Protein AF-A0A379GDK1-F1 (afdb_monomer_lite)

Organism: Proteus mirabilis (NCBI:txid584)

Secondary structure (DSSP, 8-state):
-TTT-HHHHHHHHHHTTT-HHHHHHHHHHHHHHGGGGGTTTTHHHHHHHHHTTS-S----SSS--TTSTTSSHHHHHHHHHHHHHHHHHHTT--

Foldseek 3Di:
DCLQQVPLVVCLVVCCVVCVVLNVVSVVLVVVLVCLCVLDPPLLSVLNCVVVPNDDDSDDPVDDCPCSVVDCSNVSSVVSSVVSVVSCVVVVHD

Radius of gyration: 14.26 Å; chains: 1; bounding box: 34×24×4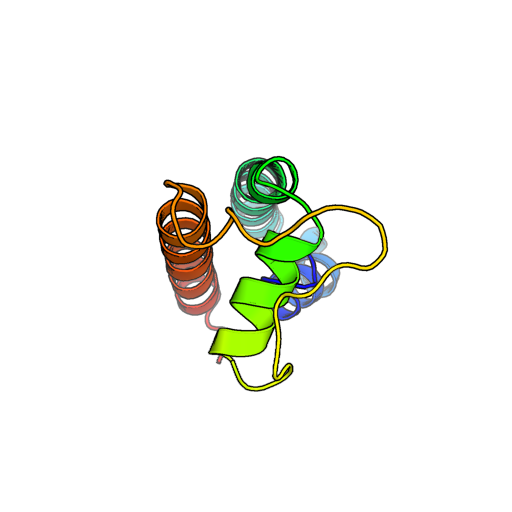0 Å

Sequence (94 aa):
MANFHPELYVWLYENWQDKPEQAALLADYLSTAAMTETLDYPACAKYHQRLIGNFATLVCRSRNSSQFENSFFPSAVNSMTALGENMKKWLSLN

Structure (mmCIF, N/CA/C/O backbone):
data_AF-A0A379GDK1-F1
#
_entry.id   AF-A0A379GDK1-F1
#
loop_
_atom_site.group_PDB
_atom_site.id
_atom_site.type_symbol
_atom_site.label_atom_id
_atom_site.label_alt_id
_atom_site.label_comp_id
_atom_site.label_asym_id
_atom_site.label_entity_id
_atom_site.label_seq_id
_atom_site.pdbx_PDB_ins_code
_atom_site.Cartn_x
_atom_site.Cartn_y
_atom_site.Cartn_z
_atom_site.occupancy
_atom_site.B_iso_or_equiv
_atom_site.auth_seq_id
_atom_site.auth_comp_id
_atom_site.auth_asym_id
_atom_site.auth_atom_id
_atom_site.pdbx_PDB_model_num
ATOM 1 N N . MET A 1 1 ? -4.759 4.801 -3.726 1.00 90.56 1 MET A N 1
ATOM 2 C CA . MET A 1 1 ? -4.101 4.006 -2.666 1.00 90.56 1 MET A CA 1
ATOM 3 C C . MET A 1 1 ? -4.608 2.566 -2.523 1.00 90.56 1 MET A C 1
ATOM 5 O O . MET A 1 1 ? -3.845 1.720 -2.074 1.00 90.56 1 MET A O 1
ATOM 9 N N . ALA A 1 2 ? -5.823 2.222 -2.972 1.00 93.12 2 ALA A N 1
ATOM 10 C CA . ALA A 1 2 ? -6.292 0.825 -2.980 1.00 93.12 2 ALA A CA 1
ATOM 11 C C . ALA A 1 2 ? -5.433 -0.131 -3.842 1.00 93.12 2 ALA A C 1
ATOM 13 O O . ALA A 1 2 ? -5.398 -1.322 -3.577 1.00 93.12 2 ALA A O 1
ATOM 14 N N . ASN A 1 3 ? -4.676 0.390 -4.819 1.00 96.81 3 ASN A N 1
ATOM 15 C CA . ASN A 1 3 ? -3.661 -0.377 -5.559 1.00 96.81 3 ASN A CA 1
ATOM 16 C C . ASN A 1 3 ? -2.446 -0.796 -4.709 1.00 96.81 3 ASN A C 1
ATOM 18 O O . ASN A 1 3 ? -1.589 -1.503 -5.222 1.00 96.81 3 ASN A O 1
ATOM 22 N N . PHE A 1 4 ? -2.331 -0.327 -3.468 1.00 97.62 4 PHE A N 1
ATOM 23 C CA . PHE A 1 4 ? -1.247 -0.680 -2.548 1.00 97.62 4 PHE A CA 1
ATOM 24 C C . PHE A 1 4 ? -1.792 -1.371 -1.296 1.00 97.62 4 PHE A C 1
ATOM 26 O O . PHE A 1 4 ? -1.243 -2.371 -0.854 1.00 97.62 4 PHE A O 1
ATOM 33 N N . HIS A 1 5 ? -2.901 -0.864 -0.744 1.00 97.62 5 HIS A N 1
ATOM 34 C CA . HIS A 1 5 ? -3.433 -1.318 0.545 1.00 97.62 5 HIS A CA 1
ATOM 35 C C . HIS A 1 5 ? -4.936 -1.615 0.517 1.00 97.62 5 HIS A C 1
ATOM 37 O O . HIS A 1 5 ? -5.682 -1.022 1.298 1.00 97.62 5 HIS A O 1
ATOM 43 N N . PRO A 1 6 ? -5.423 -2.497 -0.372 1.00 96.94 6 PRO A N 1
ATOM 44 C CA . PRO A 1 6 ? -6.860 -2.724 -0.521 1.00 96.94 6 PRO A CA 1
ATOM 45 C C . PRO A 1 6 ? -7.517 -3.167 0.795 1.00 96.94 6 PRO A C 1
ATOM 47 O O . PRO A 1 6 ? -8.543 -2.616 1.180 1.00 96.94 6 PRO A O 1
ATOM 50 N N . GLU A 1 7 ? -6.888 -4.081 1.533 1.00 97.75 7 GLU A N 1
ATOM 51 C CA . GLU A 1 7 ? -7.422 -4.615 2.794 1.00 97.75 7 GLU A CA 1
ATOM 52 C C . GLU A 1 7 ? -7.495 -3.568 3.908 1.00 97.75 7 GLU A C 1
ATOM 54 O O . GLU A 1 7 ? -8.427 -3.594 4.705 1.00 97.75 7 GLU A O 1
ATOM 59 N N . LEU A 1 8 ? -6.569 -2.602 3.941 1.00 98.31 8 LEU A N 1
ATOM 60 C CA . LEU A 1 8 ? -6.637 -1.497 4.900 1.00 98.31 8 LEU A CA 1
ATOM 61 C C . LEU A 1 8 ? -7.837 -0.585 4.616 1.00 98.31 8 LEU A C 1
ATOM 63 O O . LEU A 1 8 ? -8.501 -0.141 5.548 1.00 98.31 8 LEU A O 1
ATOM 67 N N . TYR A 1 9 ? -8.155 -0.334 3.341 1.00 97.94 9 TYR A N 1
ATOM 68 C CA . TYR A 1 9 ? -9.360 0.422 2.983 1.00 97.94 9 TYR A CA 1
ATOM 69 C C . TYR A 1 9 ? -10.643 -0.335 3.326 1.00 97.94 9 TYR A C 1
ATOM 71 O O . TYR A 1 9 ? -11.585 0.285 3.816 1.00 97.94 9 TYR A O 1
ATOM 79 N N . VAL A 1 10 ? -10.673 -1.653 3.100 1.00 98.12 10 VAL A N 1
ATOM 80 C CA . VAL A 1 10 ? -11.806 -2.505 3.495 1.00 98.12 10 VAL A CA 1
ATOM 81 C C . VAL A 1 10 ? -11.995 -2.459 5.006 1.00 98.12 10 VAL A C 1
ATOM 83 O O . VAL A 1 10 ? -13.078 -2.114 5.470 1.00 98.12 10 VAL A O 1
ATOM 86 N N . TRP A 1 11 ? -10.927 -2.696 5.773 1.00 98.44 11 TRP A N 1
ATOM 87 C CA . TRP A 1 11 ? -10.993 -2.654 7.230 1.00 98.44 11 TRP A CA 1
ATOM 88 C C . TRP A 1 11 ? -11.495 -1.298 7.727 1.00 98.44 11 TRP A C 1
ATOM 90 O O . TRP A 1 11 ? -12.389 -1.256 8.571 1.00 98.44 11 TRP A O 1
ATOM 100 N N . LEU A 1 12 ? -10.976 -0.191 7.178 1.00 98.19 12 LEU A N 1
ATOM 101 C CA . LEU A 1 12 ? -11.410 1.151 7.563 1.00 98.19 12 LEU A CA 1
ATOM 102 C C . LEU A 1 12 ? -12.904 1.348 7.297 1.00 98.19 12 LEU A C 1
ATOM 104 O O . LEU A 1 12 ? -13.626 1.805 8.178 1.00 98.19 12 LEU A O 1
ATOM 108 N N . TYR A 1 13 ? -13.372 0.977 6.105 1.00 97.94 13 TYR A N 1
ATOM 109 C CA . TYR A 1 13 ? -14.778 1.100 5.729 1.00 97.94 13 TYR A CA 1
ATOM 110 C C . TYR A 1 13 ? -15.705 0.290 6.646 1.00 97.94 13 TYR A C 1
ATOM 112 O O . TYR A 1 13 ? -16.757 0.787 7.041 1.00 97.94 13 TYR A O 1
ATOM 120 N N . GLU A 1 14 ? -15.302 -0.923 7.016 1.00 98.12 14 GLU A N 1
ATOM 121 C CA . GLU A 1 14 ? -16.119 -1.829 7.827 1.00 98.12 14 GLU A CA 1
ATOM 122 C C . GLU A 1 14 ? -16.088 -1.509 9.328 1.00 98.12 14 GLU A C 1
ATOM 124 O O . GLU A 1 14 ? -17.043 -1.825 10.029 1.00 98.12 14 GLU A O 1
ATOM 129 N N . ASN A 1 15 ? -15.011 -0.900 9.839 1.00 98.19 15 ASN A N 1
ATOM 130 C CA . ASN A 1 15 ? -14.771 -0.807 11.286 1.00 98.19 15 ASN A CA 1
ATOM 131 C C . ASN A 1 15 ? -14.784 0.624 11.842 1.00 98.19 15 ASN A C 1
ATOM 133 O O . ASN A 1 15 ? -14.730 0.784 13.060 1.00 98.19 15 ASN A O 1
ATOM 137 N N . TRP A 1 16 ? -14.828 1.675 11.012 1.00 98.25 16 TRP A N 1
ATOM 138 C CA . TRP A 1 16 ? -14.601 3.043 11.504 1.00 98.25 16 TRP A CA 1
ATOM 139 C C . TRP A 1 16 ? -15.590 3.523 12.572 1.00 98.25 16 TRP A C 1
ATOM 141 O O . TRP A 1 16 ? -15.201 4.318 13.426 1.00 98.25 16 TRP A O 1
ATOM 151 N N . GLN A 1 17 ? -16.840 3.050 12.544 1.00 98.19 17 GLN A N 1
ATOM 152 C CA . GLN A 1 17 ? -17.859 3.434 13.528 1.00 98.19 17 GLN A CA 1
ATOM 153 C C . GLN A 1 17 ? -17.626 2.758 14.879 1.00 98.19 17 GLN A C 1
ATOM 155 O O . GLN A 1 17 ? -17.692 3.416 15.914 1.00 98.19 17 GLN A O 1
ATOM 160 N N . ASP A 1 18 ? -17.317 1.461 14.858 1.00 98.50 18 ASP A N 1
ATOM 161 C CA . ASP A 1 18 ? -17.157 0.648 16.066 1.00 98.50 18 ASP A CA 1
ATOM 162 C C . ASP A 1 18 ? -15.768 0.808 16.701 1.00 98.50 18 ASP A C 1
ATOM 164 O O . ASP A 1 18 ? -15.587 0.569 17.896 1.00 98.50 18 ASP A O 1
ATOM 168 N N . LYS A 1 19 ? -14.771 1.207 15.902 1.00 98.44 19 LYS A N 1
ATOM 169 C CA . LYS A 1 19 ? -13.358 1.324 16.292 1.00 98.44 19 LYS A CA 1
ATOM 170 C C . LYS A 1 19 ? -12.767 2.690 15.910 1.00 98.44 19 LYS A C 1
ATOM 172 O O . LYS A 1 19 ? -11.784 2.746 15.163 1.00 98.44 19 LYS A O 1
ATOM 177 N N . PRO A 1 20 ? -13.324 3.807 16.418 1.00 98.12 20 PRO A N 1
ATOM 178 C CA . PRO A 1 20 ? -12.980 5.152 15.953 1.00 98.12 20 PRO A CA 1
ATOM 179 C C . PRO A 1 20 ? -11.514 5.535 16.200 1.00 98.12 20 PRO A C 1
ATOM 181 O O . PRO A 1 20 ? -10.901 6.170 15.346 1.00 98.12 20 PRO A O 1
ATOM 184 N N . GLU A 1 21 ? -10.913 5.116 17.318 1.00 98.12 21 GLU A N 1
ATOM 185 C CA . GLU A 1 21 ? -9.501 5.410 17.618 1.00 98.12 21 GLU A CA 1
ATOM 186 C C . GLU A 1 21 ? -8.551 4.711 16.637 1.00 98.12 21 GLU A C 1
ATOM 188 O O . GLU A 1 21 ? -7.610 5.311 16.117 1.00 98.12 21 GLU A O 1
ATOM 193 N N . GLN A 1 22 ? -8.823 3.440 16.333 1.00 98.50 22 GLN A N 1
ATOM 194 C CA . GLN A 1 22 ? -8.010 2.668 15.397 1.00 98.50 22 GLN A CA 1
ATOM 195 C C . GLN A 1 22 ? -8.201 3.149 13.959 1.00 98.50 22 GLN A C 1
ATOM 197 O O . GLN A 1 22 ? -7.241 3.216 13.191 1.00 98.50 22 GLN A O 1
ATOM 202 N N . ALA A 1 23 ? -9.429 3.530 13.612 1.00 98.56 23 ALA A N 1
ATOM 203 C CA . ALA A 1 23 ? -9.757 4.118 12.326 1.00 98.56 23 ALA A CA 1
ATOM 204 C C . ALA A 1 23 ? -9.062 5.464 12.103 1.00 98.56 23 ALA A C 1
ATOM 206 O O . ALA A 1 23 ? -8.554 5.686 11.007 1.00 98.56 23 ALA A O 1
ATOM 207 N N . ALA A 1 24 ? -8.976 6.320 13.126 1.00 98.56 24 ALA A N 1
ATOM 208 C CA . ALA A 1 24 ? -8.242 7.581 13.046 1.00 98.56 24 ALA A CA 1
ATOM 209 C C . ALA A 1 24 ? -6.751 7.346 12.747 1.00 98.56 24 ALA A C 1
ATOM 211 O O . ALA A 1 24 ? -6.231 7.877 11.769 1.00 98.56 24 ALA A O 1
ATOM 212 N N . LEU A 1 25 ? -6.092 6.462 13.505 1.00 98.44 25 LEU A N 1
ATOM 213 C CA . LEU A 1 25 ? -4.680 6.124 13.277 1.00 98.44 25 LEU A CA 1
ATOM 214 C C . LEU A 1 25 ? -4.437 5.505 11.893 1.00 98.44 25 LEU A C 1
ATOM 216 O O . LEU A 1 25 ? -3.448 5.816 11.225 1.00 98.44 25 LEU A O 1
ATOM 220 N N . LEU A 1 26 ? -5.342 4.635 11.438 1.00 98.50 26 LEU A N 1
ATOM 221 C CA . LEU A 1 26 ? -5.251 4.065 10.100 1.00 98.50 26 LEU A CA 1
ATOM 222 C C . LEU A 1 26 ? -5.449 5.126 9.010 1.00 98.50 26 LEU A C 1
ATOM 224 O O . LEU A 1 26 ? -4.726 5.116 8.013 1.00 98.50 26 LEU A O 1
ATOM 228 N N . ALA A 1 27 ? -6.400 6.041 9.193 1.00 98.31 27 ALA A N 1
ATOM 229 C CA . ALA A 1 27 ? -6.649 7.138 8.267 1.00 98.31 27 ALA A CA 1
ATOM 230 C C . ALA A 1 27 ? -5.447 8.092 8.174 1.00 98.31 27 ALA A C 1
ATOM 232 O O . ALA A 1 27 ? -5.105 8.511 7.065 1.00 98.31 27 ALA A O 1
ATOM 233 N N . ASP A 1 28 ? -4.765 8.374 9.286 1.00 98.56 28 ASP A N 1
ATOM 234 C CA . ASP A 1 28 ? -3.536 9.177 9.307 1.00 98.56 28 ASP A CA 1
ATOM 235 C C . ASP A 1 28 ? -2.417 8.517 8.490 1.00 98.56 28 ASP A C 1
ATOM 237 O O . ASP A 1 28 ? -1.782 9.163 7.643 1.00 98.56 28 ASP A O 1
ATOM 241 N N . TYR A 1 29 ? -2.213 7.206 8.675 1.00 98.50 29 TYR A N 1
ATOM 242 C CA . TYR A 1 29 ? -1.265 6.444 7.862 1.00 98.50 29 TYR A CA 1
ATOM 243 C C . TYR A 1 29 ? -1.650 6.473 6.378 1.00 98.50 29 TYR A C 1
ATOM 245 O O . TYR A 1 29 ? -0.815 6.825 5.547 1.00 98.50 29 TYR A O 1
ATOM 253 N N . LEU A 1 30 ? -2.902 6.152 6.031 1.00 98.38 30 LEU A N 1
ATOM 254 C CA . LEU A 1 30 ? -3.359 6.099 4.637 1.00 98.38 30 LEU A CA 1
ATOM 255 C C . LEU A 1 30 ? -3.264 7.465 3.942 1.00 98.38 30 LEU A C 1
ATOM 257 O O . LEU A 1 30 ? -2.878 7.530 2.773 1.00 98.38 30 LEU A O 1
ATOM 261 N N . SER A 1 31 ? -3.565 8.550 4.656 1.00 97.88 31 SER A N 1
ATOM 262 C CA . SER A 1 31 ? -3.455 9.920 4.138 1.00 97.88 31 SER A CA 1
ATOM 263 C C . SER A 1 31 ? -1.999 10.301 3.874 1.00 97.88 31 SER A C 1
ATOM 265 O O . SER A 1 31 ? -1.683 10.869 2.830 1.00 97.88 31 SER A O 1
ATOM 267 N N . THR A 1 32 ? -1.093 9.922 4.777 1.00 98.06 32 THR A N 1
ATOM 268 C CA . THR A 1 32 ? 0.350 10.138 4.597 1.00 98.06 32 THR A CA 1
ATOM 269 C C . THR A 1 32 ? 0.899 9.275 3.454 1.00 98.06 32 THR A C 1
ATOM 271 O O . THR A 1 32 ? 1.614 9.764 2.579 1.00 98.06 32 THR A O 1
ATOM 274 N N . ALA A 1 33 ? 0.514 7.998 3.401 1.00 98.06 33 ALA A N 1
ATOM 275 C CA . ALA A 1 33 ? 0.913 7.050 2.365 1.00 98.06 33 ALA A CA 1
ATOM 276 C C . ALA A 1 33 ? 0.443 7.475 0.965 1.00 98.06 33 ALA A C 1
ATOM 278 O O . ALA A 1 33 ? 1.162 7.238 -0.012 1.00 98.06 33 ALA A O 1
ATOM 279 N N . ALA A 1 34 ? -0.700 8.167 0.863 1.00 97.50 34 ALA A N 1
ATOM 280 C CA . ALA A 1 34 ? -1.237 8.694 -0.392 1.00 97.50 34 ALA A CA 1
ATOM 281 C C . ALA A 1 34 ? -0.264 9.623 -1.128 1.00 97.50 34 ALA A C 1
ATOM 283 O O . ALA A 1 34 ? -0.275 9.662 -2.358 1.00 97.50 34 ALA A O 1
ATOM 284 N N . MET A 1 35 ? 0.662 10.281 -0.423 1.00 97.06 35 MET A N 1
ATOM 285 C CA . MET A 1 35 ? 1.720 11.070 -1.061 1.00 97.06 35 MET A CA 1
ATOM 286 C C . MET A 1 35 ? 2.593 10.240 -2.017 1.00 97.06 35 MET A C 1
ATOM 288 O O . MET A 1 35 ? 3.169 10.792 -2.952 1.00 97.06 35 MET A O 1
ATOM 292 N N . THR A 1 36 ? 2.643 8.914 -1.863 1.00 97.19 36 THR A N 1
ATOM 293 C CA . THR A 1 36 ? 3.341 8.001 -2.786 1.00 97.19 36 THR A CA 1
ATOM 294 C C . THR A 1 36 ? 2.798 8.075 -4.218 1.00 97.19 36 THR A C 1
ATOM 296 O O . THR A 1 36 ? 3.537 7.834 -5.171 1.00 97.19 36 THR A O 1
ATOM 299 N N . GLU A 1 37 ? 1.535 8.468 -4.419 1.00 96.12 37 GLU A N 1
ATOM 300 C CA . GLU A 1 37 ? 0.979 8.701 -5.763 1.00 96.12 37 GLU A CA 1
ATOM 301 C C . GLU A 1 37 ? 1.648 9.878 -6.491 1.00 96.12 37 GLU A C 1
ATOM 303 O O . GLU A 1 37 ? 1.647 9.931 -7.721 1.00 96.12 37 GLU A O 1
ATOM 308 N N . THR A 1 38 ? 2.309 10.787 -5.773 1.00 96.12 38 THR A N 1
ATOM 309 C CA . THR A 1 38 ? 3.110 11.849 -6.404 1.00 96.12 38 THR A CA 1
ATOM 310 C C . THR A 1 38 ? 4.413 11.318 -7.012 1.00 96.12 38 THR A C 1
ATOM 312 O O . THR A 1 38 ? 4.982 11.951 -7.904 1.00 96.12 38 THR A O 1
ATOM 315 N N . LEU A 1 39 ? 4.855 10.124 -6.599 1.00 95.38 39 LEU A N 1
ATOM 316 C CA . LEU A 1 39 ? 6.070 9.464 -7.073 1.00 95.38 39 LEU A CA 1
ATOM 317 C C . LEU A 1 39 ? 5.813 8.740 -8.397 1.00 95.38 39 LEU A C 1
ATOM 319 O O . LEU A 1 39 ? 5.964 7.528 -8.494 1.00 95.38 39 LEU A O 1
ATOM 323 N N . ASP A 1 40 ? 5.418 9.483 -9.429 1.00 95.06 40 ASP A N 1
ATOM 324 C CA . ASP A 1 40 ? 5.263 8.953 -10.789 1.00 95.06 40 ASP A CA 1
ATOM 325 C C . ASP A 1 40 ? 4.064 7.996 -10.970 1.00 95.06 40 ASP A C 1
ATOM 327 O O . ASP A 1 40 ? 4.170 6.927 -11.567 1.00 95.06 40 ASP A O 1
ATOM 331 N N . TYR A 1 41 ? 2.873 8.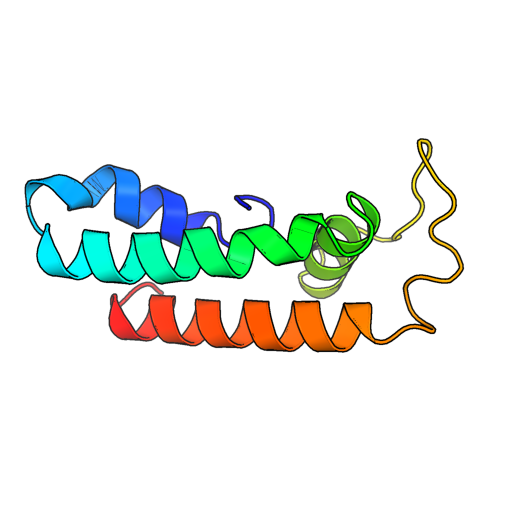345 -10.476 1.00 96.25 41 TYR A N 1
ATOM 332 C CA . TYR A 1 41 ? 1.683 7.550 -10.807 1.00 96.25 41 TYR A CA 1
ATOM 333 C C . TYR A 1 41 ? 1.385 7.595 -12.327 1.00 96.25 41 TYR A C 1
ATOM 335 O O . TYR A 1 41 ? 1.480 8.671 -12.936 1.00 96.25 41 TYR A O 1
ATOM 343 N N . PRO A 1 42 ? 1.018 6.462 -12.974 1.00 96.56 42 PRO A N 1
ATOM 344 C CA . PRO A 1 42 ? 0.729 5.144 -12.389 1.00 96.56 42 PRO A CA 1
ATOM 345 C C . PRO A 1 42 ? 1.918 4.169 -12.304 1.00 96.56 42 PRO A C 1
ATOM 347 O O . PRO A 1 42 ? 1.708 3.007 -11.953 1.00 96.56 42 PRO A O 1
ATOM 350 N N . ALA A 1 43 ? 3.150 4.587 -12.611 1.00 97.19 43 ALA A N 1
ATOM 351 C CA . ALA A 1 43 ? 4.320 3.708 -12.577 1.00 97.19 43 ALA A CA 1
ATOM 352 C C . ALA A 1 43 ? 4.591 3.154 -11.168 1.00 97.19 43 ALA A C 1
ATOM 354 O O . ALA A 1 43 ? 4.816 1.951 -11.039 1.00 97.19 43 ALA A O 1
ATOM 355 N N . CYS A 1 44 ? 4.465 3.967 -10.110 1.00 97.38 44 CYS A N 1
ATOM 356 C CA . CYS A 1 44 ? 4.633 3.494 -8.727 1.00 97.38 44 CYS A CA 1
ATOM 357 C C . 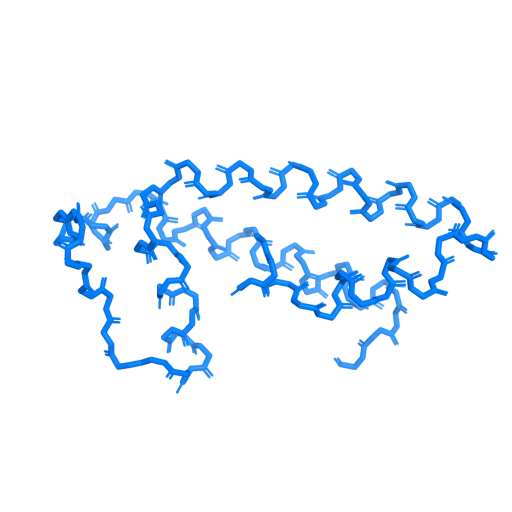CYS A 1 44 ? 3.639 2.394 -8.332 1.00 97.38 44 CYS A C 1
ATOM 359 O O . CYS A 1 44 ? 4.024 1.396 -7.723 1.00 97.38 44 CYS A O 1
ATOM 361 N N . ALA A 1 45 ? 2.372 2.533 -8.729 1.00 97.81 45 ALA A N 1
ATOM 362 C CA . ALA A 1 45 ? 1.353 1.522 -8.471 1.00 97.81 45 ALA A CA 1
ATOM 363 C C . ALA A 1 45 ? 1.618 0.249 -9.270 1.00 97.81 45 ALA A C 1
ATOM 365 O O . ALA A 1 45 ? 1.566 -0.845 -8.716 1.00 97.81 45 ALA A O 1
ATOM 366 N N . LYS A 1 46 ? 1.977 0.373 -10.552 1.00 97.69 46 LYS A N 1
ATOM 367 C CA . LYS A 1 46 ? 2.370 -0.788 -11.360 1.00 97.69 46 LYS A CA 1
ATOM 368 C C . LYS A 1 46 ? 3.607 -1.488 -10.812 1.00 97.69 46 LYS A C 1
ATOM 370 O O . LYS A 1 46 ? 3.699 -2.704 -10.926 1.00 97.69 46 LYS A O 1
ATOM 375 N N . TYR A 1 47 ? 4.530 -0.738 -10.217 1.00 98.00 47 TYR A N 1
ATOM 376 C CA . TYR A 1 47 ? 5.718 -1.286 -9.573 1.00 98.00 47 TYR A CA 1
ATOM 377 C C . TYR A 1 47 ? 5.350 -2.168 -8.395 1.00 98.00 47 TYR A C 1
ATOM 379 O O . TYR A 1 47 ? 5.721 -3.341 -8.396 1.00 98.00 47 TYR A O 1
ATOM 387 N N . HIS A 1 48 ? 4.530 -1.663 -7.478 1.00 98.06 48 HIS A N 1
ATOM 388 C CA . HIS A 1 48 ? 4.006 -2.475 -6.387 1.00 98.06 48 HIS A CA 1
ATOM 389 C C . HIS A 1 48 ? 3.227 -3.700 -6.908 1.00 98.06 48 HIS A C 1
ATOM 391 O O . HIS A 1 48 ? 3.506 -4.827 -6.509 1.00 98.06 48 HIS A O 1
ATOM 397 N N . GLN A 1 49 ? 2.331 -3.510 -7.882 1.00 98.19 49 GLN A N 1
ATOM 398 C CA . GLN A 1 49 ? 1.538 -4.595 -8.475 1.00 98.19 49 GLN A CA 1
ATOM 399 C C . GLN A 1 49 ? 2.397 -5.668 -9.168 1.00 98.19 49 GLN A C 1
ATOM 401 O O . GLN A 1 49 ? 2.064 -6.850 -9.126 1.00 98.19 49 GLN A O 1
ATOM 406 N N . ARG A 1 50 ? 3.524 -5.289 -9.782 1.00 97.56 50 ARG A N 1
ATOM 407 C CA . ARG A 1 50 ? 4.490 -6.239 -10.351 1.00 97.56 50 ARG A CA 1
ATOM 408 C C . ARG A 1 50 ? 5.210 -7.033 -9.259 1.00 97.56 50 ARG A C 1
ATOM 410 O O . ARG A 1 50 ? 5.404 -8.229 -9.437 1.00 97.56 50 ARG A O 1
ATOM 417 N N . LEU A 1 51 ? 5.588 -6.403 -8.141 1.00 97.38 51 LEU A N 1
ATOM 418 C CA . LEU A 1 51 ? 6.245 -7.099 -7.023 1.00 97.38 51 LEU A CA 1
ATOM 419 C C . LEU A 1 51 ? 5.365 -8.201 -6.419 1.00 97.38 51 LEU A C 1
ATOM 421 O O . LEU A 1 51 ? 5.884 -9.250 -6.053 1.00 97.38 51 LEU A O 1
ATOM 425 N N . ILE A 1 52 ? 4.048 -7.983 -6.362 1.00 96.75 52 ILE A N 1
ATOM 426 C CA . ILE A 1 52 ? 3.080 -8.982 -5.876 1.00 96.75 52 ILE A CA 1
ATOM 427 C C . ILE A 1 52 ? 2.576 -9.932 -6.977 1.00 96.75 52 ILE A C 1
ATOM 429 O O . ILE A 1 52 ? 1.670 -10.723 -6.742 1.00 96.75 52 ILE A O 1
ATOM 433 N N . GLY A 1 53 ? 3.153 -9.867 -8.182 1.00 97.75 53 GLY A N 1
ATOM 434 C CA . GLY A 1 53 ? 2.885 -10.811 -9.271 1.00 97.75 53 GLY A CA 1
ATOM 435 C C . GLY A 1 53 ? 1.653 -10.517 -10.132 1.00 97.75 53 GLY A C 1
ATOM 436 O O . GLY A 1 53 ? 1.358 -11.294 -11.037 1.00 97.75 53 GLY A O 1
ATOM 437 N N . ASN A 1 54 ? 0.956 -9.398 -9.922 1.00 97.62 54 ASN A N 1
ATOM 438 C CA . ASN A 1 54 ? -0.249 -9.069 -10.689 1.00 97.62 54 ASN A CA 1
ATOM 439 C C . ASN A 1 54 ? 0.064 -8.528 -12.087 1.00 97.62 54 ASN A C 1
ATOM 441 O O . ASN A 1 54 ? -0.707 -8.750 -13.019 1.00 97.62 54 ASN A O 1
ATOM 445 N N . PHE A 1 55 ? 1.189 -7.823 -12.257 1.00 97.19 55 PHE A N 1
ATOM 446 C CA . PHE A 1 55 ? 1.618 -7.267 -13.546 1.00 97.19 55 PHE A CA 1
ATOM 447 C C . PHE A 1 55 ? 2.985 -7.786 -13.980 1.00 97.19 55 PHE A C 1
ATOM 449 O O . PHE A 1 55 ? 3.830 -8.104 -13.156 1.00 97.19 55 PHE A O 1
ATOM 456 N N . ALA A 1 56 ? 3.225 -7.787 -15.294 1.00 96.25 56 ALA A N 1
ATOM 457 C CA . ALA A 1 56 ? 4.522 -8.128 -15.881 1.00 96.25 56 ALA A CA 1
ATOM 458 C C . ALA A 1 56 ? 5.428 -6.905 -16.117 1.00 96.25 56 ALA A C 1
ATOM 460 O O . ALA A 1 56 ? 6.647 -7.038 -16.178 1.00 96.25 56 ALA A O 1
ATOM 461 N N . THR A 1 57 ? 4.859 -5.702 -16.281 1.00 94.94 57 THR A N 1
ATOM 462 C CA . THR A 1 57 ? 5.627 -4.500 -16.650 1.00 94.94 57 THR A CA 1
ATOM 463 C C . THR A 1 57 ? 5.130 -3.240 -15.951 1.00 94.94 57 THR A C 1
ATOM 465 O O . THR A 1 57 ? 3.979 -3.145 -15.523 1.00 94.94 57 THR A O 1
ATOM 468 N N . LEU A 1 58 ? 6.009 -2.239 -15.902 1.00 94.06 58 LEU A N 1
ATOM 469 C CA . LEU A 1 58 ? 5.722 -0.899 -15.382 1.00 94.06 58 LEU A CA 1
ATOM 470 C C . LEU A 1 58 ? 5.317 0.087 -16.478 1.00 94.06 58 LEU A C 1
ATOM 472 O O . LEU A 1 58 ? 5.067 1.251 -16.188 1.00 94.06 58 LEU A O 1
ATOM 476 N N . VAL A 1 59 ? 5.283 -0.365 -17.736 1.00 94.94 59 VAL A N 1
ATOM 477 C CA . VAL A 1 59 ? 5.121 0.502 -18.904 1.00 94.94 59 VAL A CA 1
ATOM 478 C C . VAL A 1 59 ? 3.797 1.253 -18.817 1.00 94.94 59 VAL A C 1
ATOM 480 O O . VAL A 1 59 ? 2.715 0.662 -18.714 1.00 94.94 59 VAL A O 1
ATOM 483 N N . CYS A 1 60 ? 3.879 2.576 -18.869 1.00 94.50 60 CYS A N 1
ATOM 484 C CA . CYS A 1 60 ? 2.731 3.470 -18.841 1.00 94.50 60 CYS A CA 1
ATOM 485 C C . CYS A 1 60 ? 2.480 4.043 -20.238 1.00 94.50 60 CYS A C 1
ATOM 487 O O . CYS A 1 60 ? 3.396 4.505 -20.903 1.00 94.50 60 CYS A O 1
ATOM 489 N N . ARG A 1 61 ? 1.217 4.036 -20.685 1.00 93.56 61 ARG A N 1
ATO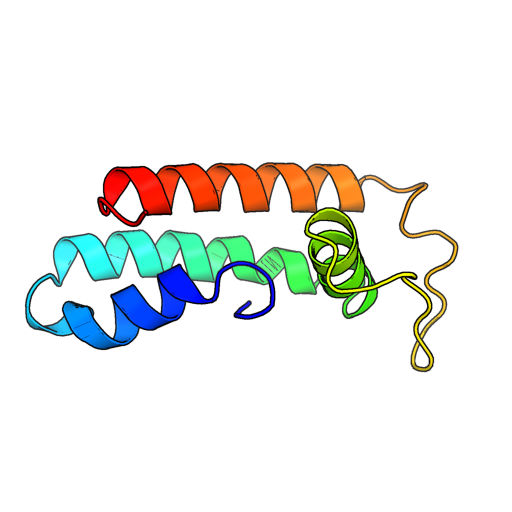M 490 C CA . ARG A 1 61 ? 0.832 4.695 -21.948 1.00 93.56 61 ARG A CA 1
ATOM 491 C C . ARG A 1 61 ? 0.737 6.213 -21.801 1.00 93.56 61 ARG A C 1
ATOM 493 O O . ARG A 1 61 ? 0.947 6.934 -22.761 1.00 93.56 61 ARG A O 1
ATOM 500 N N . SER A 1 62 ? 0.393 6.685 -20.605 1.00 91.50 62 SER A N 1
ATOM 501 C CA . SER A 1 62 ? 0.133 8.097 -20.317 1.00 91.50 62 SER A CA 1
ATOM 502 C C . SER A 1 62 ? 1.384 8.916 -19.991 1.00 91.50 62 SER A C 1
ATOM 504 O O . SER A 1 62 ? 1.300 10.138 -19.966 1.00 91.50 62 SER A O 1
ATOM 506 N N . ARG A 1 63 ? 2.526 8.276 -19.709 1.00 88.94 63 ARG A N 1
ATOM 507 C CA . ARG A 1 63 ? 3.791 8.942 -19.364 1.00 88.94 63 ARG A CA 1
ATOM 508 C C . ARG A 1 63 ? 4.978 8.002 -19.529 1.00 88.94 63 ARG A C 1
ATOM 510 O O . ARG A 1 63 ? 4.810 6.786 -19.475 1.00 88.94 63 ARG A O 1
ATOM 517 N N . ASN A 1 64 ? 6.174 8.568 -19.669 1.00 92.19 64 ASN A N 1
ATOM 518 C CA . ASN A 1 64 ? 7.400 7.783 -19.708 1.00 92.19 64 ASN A CA 1
ATOM 519 C C . ASN A 1 64 ? 7.748 7.254 -18.305 1.00 92.19 64 ASN A C 1
ATOM 521 O O . ASN A 1 64 ? 8.009 8.036 -17.398 1.00 92.19 64 ASN A O 1
ATOM 525 N N . SER A 1 65 ? 7.765 5.929 -18.151 1.00 91.62 65 SER A N 1
ATOM 526 C CA . SER A 1 65 ? 8.101 5.228 -16.907 1.00 91.62 65 SER A CA 1
ATOM 527 C C . SER A 1 65 ? 9.531 4.669 -16.882 1.00 91.62 65 SER A C 1
ATOM 529 O O . SER A 1 65 ? 9.887 3.970 -15.936 1.00 91.62 65 SER A O 1
ATOM 531 N N . SER A 1 66 ? 10.356 4.925 -17.906 1.00 91.75 66 SER A N 1
ATOM 532 C CA . SER A 1 66 ? 11.671 4.282 -18.074 1.00 91.75 66 SER A CA 1
ATOM 533 C C . SER A 1 66 ? 12.668 4.621 -16.966 1.00 91.75 66 SER A C 1
ATOM 535 O O . SER A 1 66 ? 13.539 3.817 -16.660 1.00 91.75 66 SER A O 1
ATOM 537 N N . GLN A 1 67 ? 12.535 5.801 -16.356 1.00 94.12 67 GLN A N 1
ATOM 538 C CA . GLN A 1 67 ? 13.444 6.275 -15.311 1.00 94.12 67 GLN A CA 1
ATOM 539 C C . GLN A 1 67 ? 12.973 5.931 -13.896 1.00 94.12 67 GLN A C 1
ATOM 541 O O . GLN A 1 67 ? 13.709 6.185 -12.946 1.00 94.12 67 GLN A O 1
ATOM 546 N N . PHE A 1 68 ? 11.777 5.348 -13.743 1.00 95.94 68 PHE A N 1
ATOM 547 C CA . PHE A 1 68 ? 11.184 5.079 -12.434 1.00 95.94 68 PHE A CA 1
ATOM 548 C C . PHE A 1 68 ? 12.115 4.241 -11.548 1.00 95.94 68 PHE A C 1
ATOM 550 O O . PHE A 1 68 ? 12.426 4.634 -10.425 1.00 95.94 68 PHE A O 1
ATOM 557 N N . GLU A 1 69 ? 12.607 3.119 -12.077 1.00 95.06 69 GLU A N 1
ATOM 558 C CA . GLU A 1 69 ? 13.442 2.170 -11.330 1.00 95.06 69 GLU A CA 1
ATOM 559 C C . GLU A 1 69 ? 14.831 2.720 -10.987 1.00 95.06 69 GLU A C 1
ATOM 561 O O . GLU A 1 69 ? 15.430 2.290 -10.009 1.00 95.06 69 GLU A O 1
ATOM 566 N N . ASN A 1 70 ? 15.314 3.709 -11.743 1.00 96.00 70 ASN A N 1
ATOM 567 C CA . ASN A 1 70 ? 16.623 4.339 -11.547 1.00 96.00 70 ASN A CA 1
ATOM 568 C C . ASN A 1 70 ? 16.570 5.557 -10.601 1.00 96.00 70 ASN A C 1
ATOM 570 O O . ASN A 1 70 ? 17.534 6.315 -10.509 1.00 96.00 70 ASN A O 1
ATOM 574 N N . SER A 1 71 ? 15.438 5.784 -9.930 1.00 96.44 71 SER A N 1
ATOM 575 C CA . SER A 1 71 ? 15.216 6.895 -8.997 1.00 96.44 71 SER A CA 1
ATOM 576 C C . SER A 1 71 ? 15.143 6.411 -7.541 1.00 96.44 71 SER A C 1
ATOM 578 O O . SER A 1 71 ? 15.293 5.224 -7.258 1.00 96.44 71 SER A O 1
ATOM 580 N N . PHE A 1 72 ? 14.853 7.310 -6.592 1.00 97.38 72 PHE A N 1
ATOM 581 C CA . PHE A 1 72 ? 14.561 6.914 -5.207 1.00 97.38 72 PHE A CA 1
ATOM 582 C C . PHE A 1 72 ? 13.129 6.374 -5.011 1.00 97.38 72 PHE A C 1
ATOM 584 O O . PHE A 1 72 ? 12.820 5.827 -3.950 1.00 97.38 72 PHE A O 1
ATOM 591 N N . PHE A 1 73 ? 12.244 6.514 -6.008 1.00 97.75 73 PHE A N 1
ATOM 592 C CA . PHE A 1 73 ? 10.821 6.180 -5.884 1.00 97.75 73 PHE A CA 1
ATOM 593 C C . PHE A 1 73 ? 10.548 4.715 -5.509 1.00 97.75 73 PHE A C 1
ATOM 595 O O . PHE A 1 73 ? 9.712 4.503 -4.630 1.00 97.75 73 PHE A O 1
ATOM 602 N N . PRO A 1 74 ? 11.244 3.701 -6.069 1.00 98.19 74 PRO A N 1
ATOM 603 C CA . PRO A 1 74 ? 11.048 2.310 -5.661 1.00 98.19 74 PRO A CA 1
ATOM 604 C C . PRO A 1 74 ? 11.300 2.091 -4.166 1.00 98.19 74 PRO A C 1
ATOM 606 O O . PRO A 1 74 ? 10.530 1.395 -3.510 1.00 98.19 74 PRO A O 1
ATOM 609 N N . SER A 1 75 ? 12.338 2.728 -3.612 1.00 98.38 75 SER A N 1
ATOM 610 C CA . SER A 1 75 ? 12.665 2.638 -2.184 1.00 98.38 75 SER A CA 1
ATOM 611 C C . SER A 1 75 ? 11.548 3.229 -1.322 1.00 98.38 75 SER A C 1
ATOM 613 O O . SER A 1 75 ? 11.068 2.576 -0.399 1.00 98.38 75 SER A O 1
ATOM 615 N N . ALA A 1 76 ? 11.050 4.415 -1.686 1.00 98.31 76 ALA A N 1
ATOM 616 C CA . ALA A 1 76 ? 9.931 5.044 -0.989 1.00 98.31 76 ALA A CA 1
ATOM 617 C C . ALA A 1 76 ? 8.645 4.196 -1.054 1.00 98.31 76 ALA A C 1
ATOM 619 O O . ALA A 1 76 ? 7.987 4.014 -0.030 1.00 98.31 76 ALA A O 1
ATOM 620 N N . VAL A 1 77 ? 8.318 3.616 -2.219 1.00 98.31 77 VAL A N 1
ATOM 621 C CA . VAL A 1 77 ? 7.173 2.696 -2.370 1.00 98.31 77 VAL A CA 1
ATOM 622 C C . VAL A 1 77 ? 7.345 1.452 -1.494 1.00 98.31 77 VAL A C 1
ATOM 624 O O . VAL A 1 77 ? 6.392 1.044 -0.829 1.00 98.31 77 VAL A O 1
ATOM 627 N N . ASN A 1 78 ? 8.544 0.863 -1.455 1.00 98.44 78 ASN A N 1
ATOM 628 C CA . ASN A 1 78 ? 8.836 -0.308 -0.625 1.00 98.44 78 ASN A CA 1
ATOM 629 C C . ASN A 1 78 ? 8.683 0.011 0.871 1.00 98.44 78 ASN A C 1
ATOM 631 O O . ASN A 1 78 ? 8.021 -0.739 1.586 1.00 98.44 78 ASN A O 1
ATOM 635 N N . SER A 1 79 ? 9.246 1.129 1.346 1.00 98.44 79 SER A N 1
ATOM 636 C CA . SER A 1 79 ? 9.113 1.558 2.745 1.00 98.44 79 SER A CA 1
ATOM 637 C C . SER A 1 79 ? 7.661 1.846 3.116 1.00 98.44 79 SER A C 1
ATOM 639 O O . SER A 1 79 ? 7.199 1.389 4.160 1.00 98.44 79 SER A O 1
ATOM 641 N N . MET A 1 80 ? 6.924 2.549 2.251 1.00 98.25 80 MET A N 1
ATOM 642 C CA . MET A 1 80 ? 5.503 2.820 2.457 1.00 98.25 80 MET A CA 1
ATOM 643 C C . MET A 1 80 ? 4.702 1.513 2.535 1.00 98.25 80 MET A C 1
ATOM 645 O O . MET A 1 80 ? 3.933 1.338 3.480 1.00 98.25 80 MET A O 1
ATOM 649 N N . THR A 1 81 ? 4.969 0.561 1.633 1.00 98.12 81 THR A N 1
ATOM 650 C CA . THR A 1 81 ? 4.315 -0.755 1.638 1.00 98.12 81 THR A CA 1
ATOM 651 C C . THR A 1 81 ? 4.611 -1.522 2.932 1.00 98.12 81 THR A C 1
ATOM 653 O O . THR A 1 81 ? 3.696 -2.047 3.557 1.00 98.12 81 THR A O 1
ATOM 656 N N . ALA A 1 82 ? 5.870 -1.539 3.383 1.00 98.25 82 ALA A N 1
ATOM 657 C CA . ALA A 1 82 ? 6.274 -2.222 4.614 1.00 98.25 82 ALA A CA 1
ATOM 658 C C . ALA A 1 82 ? 5.614 -1.632 5.874 1.00 98.25 82 ALA A C 1
ATOM 660 O O . ALA A 1 82 ? 5.235 -2.375 6.779 1.00 98.25 82 ALA A O 1
ATOM 661 N N . LEU A 1 83 ? 5.438 -0.307 5.932 1.00 98.25 83 LEU A N 1
ATOM 662 C CA . LEU A 1 83 ? 4.660 0.330 6.998 1.00 98.25 83 LEU A CA 1
ATOM 663 C C . LEU A 1 83 ? 3.189 -0.111 6.957 1.00 98.25 83 LEU A C 1
ATOM 665 O O . LEU A 1 83 ? 2.602 -0.357 8.008 1.00 98.25 83 LEU A O 1
ATOM 669 N N . GLY A 1 84 ? 2.620 -0.291 5.765 1.00 97.81 84 GLY A N 1
ATOM 670 C CA . GLY A 1 84 ? 1.260 -0.803 5.589 1.00 97.81 84 GLY A CA 1
ATOM 671 C C . GLY A 1 84 ? 1.102 -2.240 6.076 1.00 97.81 84 GLY A C 1
ATOM 672 O O . GLY A 1 84 ? 0.123 -2.552 6.748 1.00 97.81 84 GLY A O 1
ATOM 673 N N . GLU A 1 85 ? 2.100 -3.094 5.849 1.00 97.62 85 GLU A N 1
ATOM 674 C CA . GLU A 1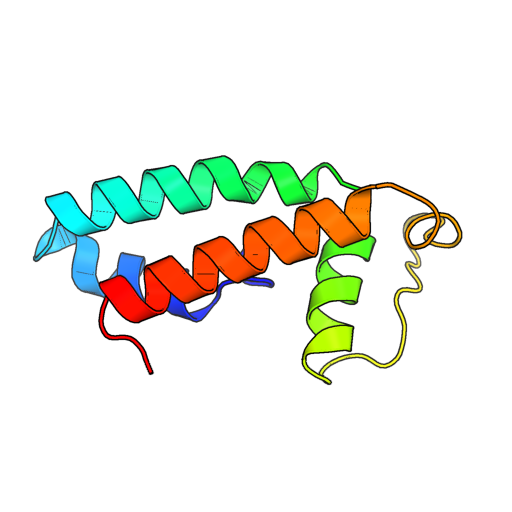 85 ? 2.123 -4.452 6.411 1.00 97.62 85 GLU A CA 1
ATOM 675 C C . GLU A 1 85 ? 2.185 -4.447 7.946 1.00 97.62 85 GLU A C 1
ATOM 677 O O . GLU A 1 85 ? 1.573 -5.288 8.606 1.00 97.62 85 GLU A O 1
ATOM 682 N N . ASN A 1 86 ? 2.877 -3.476 8.547 1.00 98.00 86 ASN A N 1
ATOM 683 C CA . ASN A 1 86 ? 2.855 -3.309 10.001 1.00 98.00 86 ASN A CA 1
ATOM 684 C C . ASN A 1 86 ? 1.472 -2.862 10.495 1.00 98.00 86 ASN A C 1
ATOM 686 O O . ASN A 1 86 ? 1.007 -3.376 11.512 1.00 98.00 86 ASN A O 1
ATOM 690 N N . MET A 1 87 ? 0.793 -1.974 9.758 1.00 98.00 87 MET A N 1
ATOM 691 C CA . MET A 1 87 ? -0.591 -1.590 10.059 1.00 98.00 87 MET A CA 1
ATOM 692 C C . MET A 1 87 ? -1.535 -2.788 9.970 1.00 98.00 87 MET A C 1
ATOM 694 O O . MET A 1 87 ? -2.341 -2.985 10.876 1.00 98.00 87 MET A O 1
ATOM 698 N N . LYS A 1 88 ? -1.393 -3.639 8.945 1.00 97.69 88 LYS A N 1
ATOM 699 C CA . LYS A 1 88 ? -2.163 -4.886 8.833 1.00 97.69 88 LYS A CA 1
ATOM 700 C C . LYS A 1 88 ? -1.986 -5.777 10.062 1.00 97.69 88 LYS A C 1
A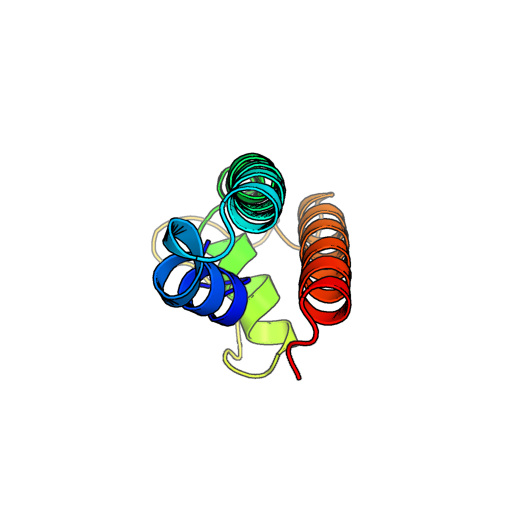TOM 702 O O . LYS A 1 88 ? -2.974 -6.173 10.675 1.00 97.69 88 LYS A O 1
ATOM 707 N N . LYS A 1 89 ? -0.737 -6.038 10.462 1.00 97.31 89 LYS A N 1
ATOM 708 C CA . LYS A 1 89 ? -0.424 -6.858 11.646 1.00 97.31 89 LYS A CA 1
ATOM 709 C C . LYS A 1 89 ? -1.009 -6.267 12.923 1.00 97.31 89 LYS A C 1
ATOM 711 O O . LYS A 1 89 ? -1.590 -6.995 13.721 1.00 97.31 89 LYS A O 1
ATOM 716 N N . TRP A 1 90 ? -0.882 -4.954 13.107 1.00 97.50 90 TRP A N 1
ATOM 717 C CA . TRP A 1 90 ? -1.442 -4.258 14.264 1.00 97.50 90 TRP A CA 1
ATOM 718 C C . TRP A 1 90 ? -2.974 -4.371 14.326 1.00 97.50 90 TRP A C 1
ATOM 720 O O . TRP A 1 90 ? -3.535 -4.584 15.400 1.00 97.50 90 TRP A O 1
ATOM 730 N N . LEU A 1 91 ? -3.643 -4.331 13.172 1.00 97.62 91 LEU A N 1
ATOM 731 C CA . LEU A 1 91 ? -5.089 -4.540 13.039 1.00 97.62 91 LEU A CA 1
ATOM 732 C C . LEU A 1 91 ? -5.513 -6.016 13.070 1.00 97.62 91 LEU A C 1
ATOM 734 O O . LEU A 1 91 ? -6.707 -6.300 12.994 1.00 97.62 91 LEU A O 1
ATOM 738 N N . SER A 1 92 ? -4.562 -6.947 13.207 1.00 95.75 92 SER A N 1
ATOM 739 C CA . SER A 1 92 ? -4.797 -8.397 13.139 1.00 95.75 92 SER A CA 1
ATOM 740 C C . SER A 1 92 ? -5.434 -8.855 11.817 1.00 95.75 92 SER A C 1
ATOM 742 O O . SER A 1 92 ? -6.251 -9.774 11.801 1.00 95.75 92 SER A O 1
ATOM 744 N N . LEU A 1 93 ? -5.071 -8.203 10.708 1.00 91.88 93 LEU A N 1
ATOM 745 C CA . LEU A 1 93 ? -5.396 -8.643 9.350 1.00 91.88 93 LEU A CA 1
ATOM 746 C C . LEU A 1 93 ? -4.397 -9.720 8.901 1.00 91.88 93 LEU A C 1
ATOM 748 O O . LEU A 1 93 ? -3.200 -9.590 9.171 1.00 91.88 93 LEU A O 1
ATOM 752 N N . ASN A 1 94 ? -4.898 -10.764 8.230 1.00 68.81 94 ASN A N 1
ATOM 753 C CA . ASN A 1 94 ? -4.090 -11.879 7.714 1.00 68.81 94 ASN A CA 1
ATOM 754 C C . ASN A 1 94 ? -3.211 -11.484 6.516 1.00 68.81 94 ASN A C 1
ATOM 756 O O . ASN A 1 94 ? -3.582 -10.571 5.739 1.00 68.81 94 ASN A O 1
#

pLDDT: mean 96.59, std 3.53, range [68.81, 98.56]